Protein AF-A0AB32WGS3-F1 (afdb_monomer)

Organism: Theobroma cacao (NCBI:txid3641)

Structure (mmCIF, N/CA/C/O backbone):
data_AF-A0AB32WGS3-F1
#
_entry.id   AF-A0AB32WGS3-F1
#
loop_
_atom_site.group_PDB
_atom_site.id
_atom_site.type_symbol
_atom_site.label_atom_id
_atom_site.label_alt_id
_atom_site.label_comp_id
_atom_site.label_asym_id
_atom_site.label_entity_id
_atom_site.label_seq_id
_atom_site.pdbx_PDB_ins_code
_atom_site.Cartn_x
_atom_site.Cartn_y
_atom_site.Cartn_z
_atom_site.occupancy
_atom_site.B_iso_or_equiv
_atom_site.auth_seq_id
_atom_site.auth_comp_id
_atom_site.auth_asym_id
_atom_site.auth_atom_id
_atom_site.pdbx_PDB_model_num
ATOM 1 N N . MET A 1 1 ? 0.438 -16.729 0.295 1.00 39.81 1 MET A N 1
ATOM 2 C CA . MET A 1 1 ? -0.434 -16.081 1.295 1.00 39.81 1 MET A CA 1
ATOM 3 C C . MET A 1 1 ? 0.101 -16.472 2.655 1.00 39.81 1 MET A C 1
ATOM 5 O O . MET A 1 1 ? -0.092 -17.610 3.052 1.00 39.81 1 MET A O 1
ATOM 9 N N . VAL A 1 2 ? 0.874 -15.599 3.298 1.00 40.62 2 VAL A N 1
ATOM 10 C CA . VAL A 1 2 ? 1.340 -15.836 4.670 1.00 40.62 2 VAL A CA 1
ATOM 11 C C . VAL A 1 2 ? 0.487 -14.933 5.545 1.00 40.62 2 VAL A C 1
ATOM 13 O O . VAL A 1 2 ? 0.618 -13.715 5.488 1.00 40.62 2 VAL A O 1
ATOM 16 N N . GLN A 1 3 ? -0.479 -15.538 6.231 1.00 46.34 3 GLN A N 1
ATOM 17 C CA . GLN A 1 3 ? -1.237 -14.889 7.291 1.00 46.34 3 GLN A CA 1
ATOM 18 C C . GLN A 1 3 ? -0.346 -14.923 8.530 1.00 46.34 3 GLN A C 1
ATOM 20 O O . GLN A 1 3 ? -0.168 -15.980 9.130 1.00 46.34 3 GLN A O 1
ATOM 25 N N . GLU A 1 4 ? 0.264 -13.792 8.877 1.00 44.75 4 GLU A N 1
ATOM 26 C CA . GLU A 1 4 ? 0.920 -13.641 10.172 1.00 44.75 4 GLU A CA 1
ATOM 27 C C . GLU A 1 4 ? -0.168 -13.581 11.247 1.00 44.75 4 GLU A C 1
ATOM 29 O O . GLU A 1 4 ? -0.885 -12.599 11.433 1.00 44.75 4 GLU A O 1
ATOM 34 N N . THR A 1 5 ? -0.351 -14.714 11.911 1.00 53.19 5 THR A N 1
ATOM 35 C CA . THR A 1 5 ? -1.161 -14.864 13.109 1.00 53.19 5 THR A CA 1
ATOM 36 C C . THR A 1 5 ? -0.501 -14.055 14.217 1.00 53.19 5 THR A C 1
ATOM 38 O O . THR A 1 5 ? 0.557 -14.470 14.657 1.00 53.19 5 THR A O 1
ATOM 41 N N . HIS A 1 6 ? -1.061 -12.902 14.607 1.00 44.22 6 HIS A N 1
ATOM 42 C CA . HIS A 1 6 ? -1.116 -12.380 15.995 1.00 44.22 6 HIS A CA 1
ATOM 43 C C . HIS A 1 6 ? -1.754 -10.969 16.115 1.00 44.22 6 HIS A C 1
ATOM 45 O O . HIS A 1 6 ? -1.509 -10.259 17.084 1.00 44.22 6 HIS A O 1
ATOM 51 N N . THR A 1 7 ? -2.666 -10.576 15.214 1.00 52.19 7 THR A N 1
ATOM 52 C CA . THR A 1 7 ? -3.604 -9.449 15.434 1.00 52.19 7 THR A CA 1
ATOM 53 C C . THR A 1 7 ? -5.024 -9.824 14.991 1.00 52.19 7 THR A C 1
ATOM 55 O O . THR A 1 7 ? -5.624 -9.225 14.102 1.00 52.19 7 THR A O 1
ATOM 58 N N . SER A 1 8 ? -5.573 -10.872 15.612 1.00 66.19 8 SER A N 1
ATOM 59 C CA . SER A 1 8 ? -6.974 -11.282 15.442 1.00 66.19 8 SER A CA 1
ATOM 60 C C . SER A 1 8 ? -7.910 -10.151 15.890 1.00 66.19 8 SER A C 1
ATOM 62 O O . SER A 1 8 ? -8.220 -10.048 17.074 1.00 66.19 8 SER A O 1
ATOM 64 N N . GLY A 1 9 ? -8.340 -9.288 14.968 1.00 85.69 9 GLY A N 1
ATOM 65 C CA . GLY A 1 9 ? -9.300 -8.220 15.265 1.00 85.69 9 GLY A CA 1
ATOM 66 C C . GLY A 1 9 ? -9.358 -7.083 14.247 1.00 85.69 9 GLY A C 1
ATOM 67 O O . GLY A 1 9 ? -10.359 -6.373 14.207 1.00 85.69 9 GLY A O 1
ATOM 68 N N . PHE A 1 10 ? -8.332 -6.919 13.407 1.00 91.69 10 PHE A N 1
ATOM 69 C CA . PHE A 1 10 ? -8.350 -5.934 12.325 1.00 91.69 10 PHE A CA 1
ATOM 70 C C . PHE A 1 10 ? -8.819 -6.550 11.006 1.00 91.69 10 PHE A C 1
ATOM 72 O O . PHE A 1 10 ? -8.426 -7.654 10.633 1.00 91.69 10 PHE A O 1
ATOM 79 N N . GLY A 1 11 ? -9.644 -5.797 10.290 1.00 93.12 11 GLY A N 1
ATOM 80 C CA . GLY A 1 11 ? -10.136 -6.092 8.955 1.00 93.12 11 GLY A CA 1
ATOM 81 C C . GLY A 1 11 ? -10.067 -4.867 8.047 1.00 93.12 11 GLY A C 1
ATOM 82 O O . GLY A 1 11 ? -9.547 -3.808 8.410 1.00 93.12 11 GLY A O 1
ATOM 83 N N . TRP A 1 12 ? -10.610 -5.024 6.846 1.00 94.44 12 TRP A N 1
ATOM 84 C CA . TRP A 1 12 ? -10.627 -4.002 5.808 1.00 94.44 12 TRP A CA 1
ATOM 85 C C . TRP A 1 12 ? -12.059 -3.789 5.302 1.00 94.44 12 TRP A C 1
ATOM 87 O O . TRP A 1 12 ? -12.750 -4.755 4.987 1.00 94.44 12 TRP A O 1
ATOM 97 N N . ASP A 1 13 ? -12.514 -2.535 5.257 1.00 94.06 13 ASP A N 1
ATOM 98 C CA . ASP A 1 13 ? -13.787 -2.132 4.649 1.00 94.06 13 ASP A CA 1
ATOM 99 C C . ASP A 1 13 ? -13.516 -1.680 3.210 1.00 94.06 13 ASP A C 1
ATOM 101 O O . ASP A 1 13 ? -13.040 -0.564 2.982 1.00 94.06 13 ASP A O 1
ATOM 105 N N . ASP A 1 14 ? -13.825 -2.548 2.243 1.00 92.94 14 ASP A N 1
ATOM 106 C CA . ASP A 1 14 ? -13.637 -2.284 0.811 1.00 92.94 14 ASP A CA 1
ATOM 107 C C . ASP A 1 14 ? -14.485 -1.112 0.293 1.00 92.94 14 ASP A C 1
ATOM 109 O O . ASP A 1 14 ? -14.093 -0.439 -0.658 1.00 92.94 14 ASP A O 1
ATOM 113 N N . GLN A 1 15 ? -15.640 -0.821 0.906 1.00 93.31 15 GLN A N 1
ATOM 114 C CA . GLN A 1 15 ? -16.506 0.274 0.453 1.00 93.31 15 GLN A CA 1
ATOM 115 C C . GLN A 1 15 ? -15.933 1.634 0.845 1.00 93.31 15 GLN A C 1
ATOM 117 O O . GLN A 1 15 ? -16.017 2.602 0.088 1.00 93.31 15 GLN A O 1
ATOM 122 N N . LYS A 1 16 ? -15.349 1.717 2.042 1.00 93.00 16 LYS A N 1
ATOM 123 C CA . LYS A 1 16 ? -14.749 2.950 2.568 1.00 93.00 16 LYS A CA 1
ATOM 124 C C . LYS A 1 16 ? -13.240 3.035 2.333 1.00 93.00 16 LYS A C 1
ATOM 126 O O . LYS A 1 16 ? -12.643 4.086 2.593 1.00 93.00 16 LYS A O 1
ATOM 131 N N . ASN A 1 17 ? -12.638 1.956 1.834 1.00 95.56 17 ASN A N 1
ATOM 132 C CA . ASN A 1 17 ? -11.201 1.762 1.683 1.00 95.56 17 ASN A CA 1
ATOM 133 C C . ASN A 1 17 ? -10.443 2.101 2.975 1.00 95.56 17 ASN A C 1
ATOM 135 O O . ASN A 1 17 ? -9.604 3.001 2.986 1.00 95.56 17 ASN A O 1
ATOM 139 N N . MET A 1 18 ? -10.787 1.464 4.095 1.00 95.81 18 MET A N 1
ATOM 140 C CA . MET A 1 18 ? -10.161 1.760 5.390 1.00 95.81 18 MET A CA 1
ATOM 141 C C . MET A 1 18 ? -10.051 0.543 6.300 1.00 95.81 18 MET A C 1
ATOM 143 O O . MET A 1 18 ? -10.783 -0.434 6.160 1.00 95.81 18 MET A O 1
ATOM 147 N N . VAL A 1 19 ? -9.149 0.646 7.275 1.00 95.00 19 VAL A N 1
ATOM 148 C CA . VAL A 1 19 ? -8.977 -0.362 8.322 1.00 95.00 19 VAL A CA 1
ATOM 149 C C . VAL A 1 19 ? -10.147 -0.280 9.301 1.00 95.00 19 VAL A C 1
ATOM 151 O O . VAL A 1 19 ? -10.463 0.796 9.812 1.00 95.00 19 VAL A O 1
ATOM 154 N N . VAL A 1 20 ? -10.766 -1.422 9.586 1.00 94.38 20 VAL A N 1
ATOM 155 C CA . VAL A 1 20 ? -11.880 -1.551 10.532 1.00 94.38 20 VAL A CA 1
ATOM 156 C C . VAL A 1 20 ? -11.542 -2.564 11.613 1.00 94.38 20 VAL A C 1
ATOM 158 O O . VAL A 1 20 ? -10.886 -3.565 11.355 1.00 94.38 20 VAL A O 1
ATOM 161 N N . ALA A 1 21 ? -11.971 -2.284 12.836 1.00 94.38 21 ALA A N 1
ATOM 162 C CA . ALA A 1 21 ? -11.841 -3.170 13.984 1.00 94.38 21 ALA A CA 1
ATOM 163 C C . ALA A 1 21 ? -12.799 -2.695 15.075 1.00 94.38 21 ALA A C 1
ATOM 165 O O . ALA A 1 21 ?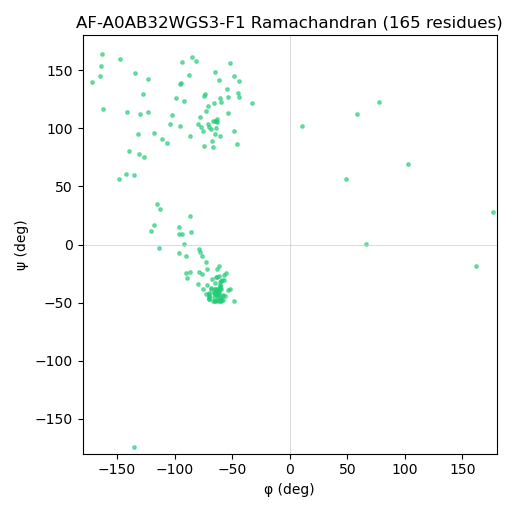 -13.247 -1.542 15.042 1.00 94.38 21 ALA A O 1
ATOM 166 N N . ASP A 1 22 ? -13.061 -3.555 16.052 1.00 93.94 22 ASP A N 1
ATOM 167 C CA . ASP A 1 22 ? -13.821 -3.179 17.238 1.00 93.94 22 ASP A CA 1
ATOM 168 C C . ASP A 1 22 ? -13.056 -2.138 18.067 1.00 93.94 22 ASP A C 1
ATOM 170 O O . ASP A 1 22 ? -11.824 -2.145 18.145 1.00 93.94 22 ASP A O 1
ATOM 174 N N . ASP A 1 23 ? -13.793 -1.256 18.738 1.00 93.19 23 ASP A N 1
ATOM 175 C CA . ASP A 1 23 ? -13.231 -0.233 19.623 1.00 93.19 23 ASP A CA 1
ATOM 176 C C . ASP A 1 23 ? -12.193 -0.775 20.627 1.00 93.19 23 ASP A C 1
ATOM 178 O O . ASP A 1 23 ? -11.096 -0.219 20.666 1.00 93.19 23 ASP A O 1
ATOM 182 N N . PRO A 1 24 ? -12.431 -1.870 21.384 1.00 93.19 24 PRO A N 1
ATOM 183 C CA . PRO A 1 24 ? -11.416 -2.423 22.287 1.00 93.19 24 PRO A CA 1
ATOM 184 C C . PRO A 1 24 ? -10.123 -2.859 21.580 1.00 93.19 24 PRO A C 1
ATOM 186 O O . PRO A 1 24 ? -9.045 -2.755 22.168 1.00 93.19 24 PRO A O 1
ATOM 189 N N . VAL A 1 25 ? -10.207 -3.313 20.324 1.00 92.81 25 VAL A N 1
ATOM 190 C CA . VAL A 1 25 ? -9.038 -3.696 19.518 1.00 92.81 25 VAL A CA 1
ATOM 191 C C . VAL A 1 25 ? -8.240 -2.448 19.135 1.00 92.81 25 VAL A C 1
ATOM 193 O O . VAL A 1 25 ? -7.021 -2.422 19.308 1.00 9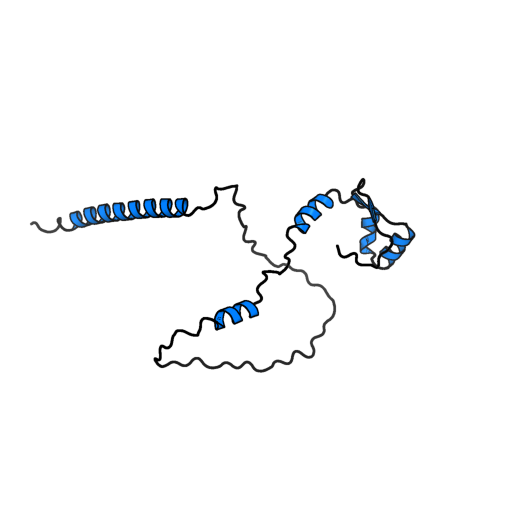2.81 25 VAL A O 1
ATOM 196 N N . TRP A 1 26 ? -8.922 -1.384 18.696 1.00 94.06 26 TRP A N 1
ATOM 197 C CA . TRP A 1 26 ? -8.288 -0.091 18.426 1.00 94.06 26 TRP A CA 1
ATOM 198 C C . TRP A 1 26 ? -7.624 0.502 19.668 1.00 94.06 26 TRP A C 1
ATOM 200 O O . TRP A 1 26 ? -6.467 0.903 19.584 1.00 94.06 26 TRP A O 1
ATOM 210 N N . GLU A 1 27 ? -8.311 0.547 20.811 1.00 93.56 27 GLU A N 1
ATOM 211 C CA . GLU A 1 27 ? -7.762 1.150 22.033 1.00 93.56 27 GLU A CA 1
ATOM 212 C C . GLU A 1 27 ? -6.535 0.382 22.548 1.00 93.56 27 GLU A C 1
ATOM 214 O O . GLU A 1 27 ? -5.518 0.991 22.883 1.00 93.56 27 GLU A O 1
ATOM 219 N N . SER A 1 28 ? -6.575 -0.957 22.547 1.00 92.88 28 SER A N 1
ATOM 220 C CA . SER A 1 28 ? -5.420 -1.778 22.938 1.00 92.88 28 SER A CA 1
ATOM 221 C C . SER A 1 28 ? -4.221 -1.570 22.006 1.00 92.88 28 SER A C 1
ATOM 223 O O . SER A 1 28 ? -3.078 -1.486 22.470 1.00 92.88 28 SER A O 1
ATOM 225 N N . TYR A 1 29 ? -4.469 -1.442 20.701 1.00 91.88 29 TYR A N 1
ATOM 226 C CA . TYR A 1 29 ? -3.416 -1.234 19.714 1.00 91.88 29 TYR A CA 1
ATOM 227 C C . TYR A 1 29 ? -2.826 0.183 19.786 1.00 91.88 29 TYR A C 1
ATOM 229 O O . TYR A 1 29 ? -1.608 0.338 19.811 1.00 91.88 29 TYR A O 1
ATOM 237 N N . ILE A 1 30 ? -3.661 1.215 19.936 1.00 94.31 30 ILE A N 1
ATOM 238 C CA . ILE A 1 30 ? -3.225 2.615 20.085 1.00 94.31 30 ILE A CA 1
ATOM 239 C C . ILE A 1 30 ? -2.438 2.824 21.387 1.00 94.31 30 ILE A C 1
ATOM 241 O O . ILE A 1 30 ? -1.502 3.624 21.416 1.00 94.31 30 ILE A O 1
ATOM 245 N N . GLN A 1 31 ? -2.768 2.095 22.458 1.00 93.94 31 GLN A N 1
ATOM 246 C CA . GLN A 1 31 ? -2.039 2.184 23.726 1.00 93.94 31 GLN A CA 1
ATOM 247 C C . GLN A 1 31 ? -0.557 1.805 23.577 1.00 93.94 31 GLN A C 1
ATOM 249 O O . GLN A 1 31 ? 0.295 2.400 24.240 1.00 93.94 31 GLN A O 1
ATOM 254 N N . SER A 1 32 ? -0.254 0.832 22.711 1.00 92.06 32 SER A N 1
ATOM 255 C CA . SER A 1 32 ? 1.119 0.414 22.392 1.00 92.06 32 SER A CA 1
ATOM 256 C C . SER A 1 32 ? 1.729 1.199 21.223 1.00 92.06 32 SER A C 1
ATOM 258 O O . SER A 1 32 ? 2.936 1.419 21.226 1.00 92.06 32 SER A O 1
ATOM 260 N N . HIS A 1 33 ? 0.905 1.674 20.284 1.00 91.31 33 HIS A N 1
ATOM 261 C CA . HIS A 1 33 ? 1.313 2.351 19.048 1.00 91.31 33 HIS A CA 1
ATOM 262 C C . HIS A 1 33 ? 0.518 3.652 18.861 1.00 91.31 33 HIS A C 1
ATOM 264 O O . HIS A 1 33 ? -0.451 3.722 18.103 1.00 91.31 33 HIS A O 1
ATOM 270 N N . LYS A 1 34 ? 0.888 4.717 19.578 1.00 93.56 34 LYS A N 1
ATOM 271 C CA . LYS A 1 34 ? 0.119 5.980 19.589 1.00 93.56 34 LYS A CA 1
ATOM 272 C C . LYS A 1 34 ? 0.024 6.642 18.212 1.00 93.56 34 LYS A C 1
ATOM 274 O O . LYS A 1 34 ? -0.943 7.347 17.924 1.00 93.56 34 LYS A O 1
ATOM 279 N N . GLU A 1 35 ? 1.008 6.401 17.358 1.00 94.44 35 GLU A N 1
ATOM 280 C CA . GLU A 1 35 ? 1.100 6.884 15.985 1.00 94.44 35 GLU A CA 1
ATOM 281 C C . GLU A 1 35 ? -0.034 6.385 15.084 1.00 94.44 35 GLU A C 1
ATOM 283 O O . GLU A 1 35 ? -0.300 7.004 14.054 1.00 94.44 35 GLU A O 1
ATOM 288 N N . VAL A 1 36 ? -0.739 5.313 15.468 1.00 92.12 36 VAL A N 1
ATOM 289 C CA . VAL A 1 36 ? -1.776 4.706 14.624 1.00 92.12 36 VAL A CA 1
ATOM 290 C C . VAL A 1 36 ? -3.174 5.282 14.841 1.00 92.12 36 VAL A C 1
ATOM 292 O O . VAL A 1 36 ? -4.076 5.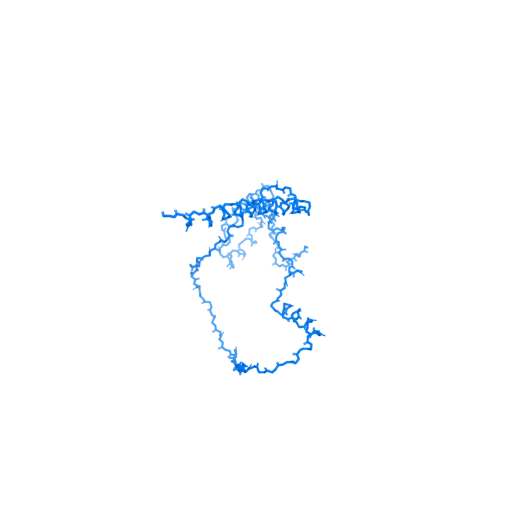029 14.042 1.00 92.12 36 VAL A O 1
ATOM 295 N N . ALA A 1 37 ? -3.362 6.104 15.878 1.00 92.88 37 ALA A N 1
ATOM 296 C CA . ALA A 1 37 ? -4.646 6.731 16.197 1.00 92.88 37 ALA A CA 1
ATOM 297 C C . ALA A 1 37 ? -5.304 7.480 15.012 1.00 92.88 37 ALA A C 1
ATOM 299 O O . ALA A 1 37 ? -6.524 7.366 14.848 1.00 92.88 37 ALA A O 1
ATOM 300 N N . PRO A 1 38 ? -4.561 8.194 14.136 1.00 94.31 38 PRO A N 1
ATOM 301 C CA . PRO A 1 38 ? -5.146 8.841 12.962 1.00 94.31 38 PRO A CA 1
ATOM 302 C C . PRO A 1 38 ? -5.742 7.855 11.949 1.00 94.31 38 PRO A C 1
ATOM 304 O O . PRO A 1 38 ? -6.678 8.210 11.230 1.00 94.31 38 PRO A O 1
ATOM 307 N N . PHE A 1 39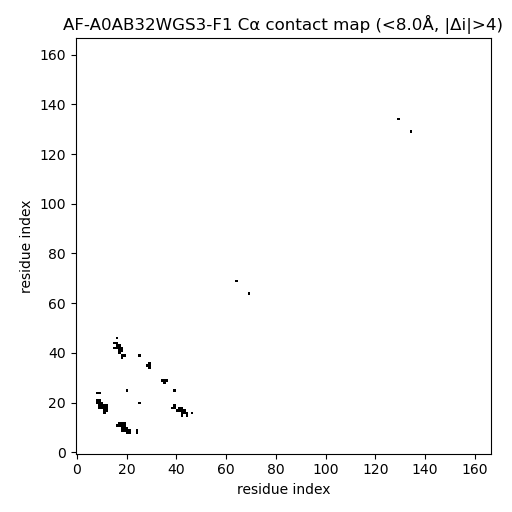 ? -5.235 6.619 11.883 1.00 93.06 39 PHE A N 1
ATOM 308 C CA . PHE A 1 39 ? -5.662 5.637 10.886 1.00 93.06 39 PHE A CA 1
ATOM 309 C C . PHE A 1 39 ? -7.063 5.082 11.143 1.00 93.06 39 PHE A C 1
ATOM 311 O O . PHE A 1 39 ? -7.728 4.692 10.187 1.00 93.06 39 PHE A O 1
ATOM 318 N N . ARG A 1 40 ? -7.577 5.164 12.380 1.00 92.38 40 ARG A N 1
ATOM 319 C CA . ARG A 1 40 ? -8.942 4.728 12.735 1.00 92.38 40 ARG A CA 1
ATOM 320 C C . ARG A 1 40 ? -10.042 5.423 11.929 1.00 92.38 40 ARG A C 1
ATOM 322 O O . ARG A 1 40 ? -11.133 4.887 11.776 1.00 92.38 40 ARG A O 1
ATOM 329 N N . ARG A 1 41 ? -9.783 6.638 11.436 1.00 92.88 41 ARG A N 1
ATOM 330 C CA . ARG A 1 41 ? -10.737 7.429 10.636 1.00 92.88 41 ARG A CA 1
ATOM 331 C C . ARG A 1 41 ? -10.211 7.765 9.241 1.00 92.88 41 ARG A C 1
ATOM 333 O O . ARG A 1 41 ? -10.777 8.622 8.562 1.00 92.88 41 ARG A O 1
ATOM 340 N N . LYS A 1 42 ? -9.115 7.135 8.810 1.00 95.12 42 LYS A N 1
ATOM 341 C CA . LYS A 1 42 ? -8.447 7.462 7.549 1.00 95.12 42 LYS A CA 1
ATOM 342 C C . LYS A 1 42 ? -8.857 6.486 6.450 1.00 95.12 42 LYS A C 1
ATOM 344 O O . LYS A 1 42 ? -8.700 5.281 6.594 1.00 95.12 42 LYS A O 1
ATOM 349 N N . SER A 1 43 ? -9.337 7.035 5.336 1.00 95.88 43 SER A N 1
ATOM 350 C CA . SER A 1 43 ? -9.535 6.294 4.087 1.00 95.88 43 SER A CA 1
ATOM 351 C C . SER A 1 43 ? -8.260 6.301 3.239 1.00 95.88 43 SER A C 1
ATOM 353 O O . SER A 1 43 ? -7.529 7.299 3.210 1.00 95.88 43 SER A O 1
ATOM 355 N N . PHE A 1 44 ? -8.033 5.205 2.518 1.00 95.50 44 PHE A N 1
ATOM 356 C CA . PHE A 1 44 ? -6.957 4.987 1.556 1.00 95.50 44 PHE A CA 1
ATOM 357 C C . PHE A 1 44 ? -7.533 4.531 0.201 1.00 95.50 44 PHE A C 1
ATOM 359 O O . PHE A 1 44 ? -7.417 3.360 -0.162 1.00 95.50 44 PHE A O 1
ATOM 366 N N . PRO A 1 45 ? -8.128 5.445 -0.586 1.00 95.19 45 PRO A N 1
ATOM 367 C CA . PRO A 1 45 ? -8.860 5.096 -1.809 1.00 95.19 45 PRO A CA 1
ATOM 368 C C . PRO A 1 45 ? -8.040 4.325 -2.850 1.00 95.19 45 PRO A C 1
ATOM 370 O O . PRO A 1 45 ? -8.581 3.506 -3.581 1.00 95.19 45 PRO A O 1
ATOM 373 N N . PHE A 1 46 ? -6.729 4.566 -2.898 1.00 94.56 46 PHE A N 1
ATOM 374 C CA . PHE A 1 46 ? -5.828 3.963 -3.883 1.00 94.56 46 PHE A CA 1
ATOM 375 C C . PHE A 1 46 ? -5.105 2.714 -3.369 1.00 94.56 46 PHE A C 1
ATOM 377 O O . PHE A 1 46 ? -4.191 2.232 -4.033 1.00 94.56 46 PHE A O 1
ATOM 384 N N . PHE A 1 47 ? -5.462 2.185 -2.193 1.00 93.12 47 PHE A N 1
ATOM 385 C CA . PHE A 1 47 ? -4.756 1.044 -1.603 1.00 93.12 47 PHE A CA 1
ATOM 386 C C . PHE A 1 47 ? -4.714 -0.166 -2.549 1.00 93.12 47 PHE A C 1
ATOM 388 O O . PHE A 1 47 ? -3.650 -0.746 -2.748 1.00 93.12 47 PHE A O 1
ATOM 395 N N . ASN A 1 48 ? -5.837 -0.489 -3.194 1.00 89.31 48 ASN A N 1
ATOM 396 C CA . ASN A 1 48 ? -5.938 -1.621 -4.120 1.00 89.31 48 ASN A CA 1
ATOM 397 C C . ASN A 1 48 ? -5.131 -1.416 -5.414 1.00 89.31 48 ASN A C 1
ATOM 399 O O . ASN A 1 48 ? -4.512 -2.347 -5.924 1.00 89.31 48 ASN A O 1
ATOM 403 N N . GLU A 1 49 ? -5.101 -0.195 -5.946 1.00 91.31 49 GLU A N 1
ATOM 404 C CA . GLU A 1 49 ? -4.312 0.121 -7.142 1.00 91.31 49 GLU A CA 1
ATOM 405 C C . GLU A 1 49 ? -2.812 0.085 -6.841 1.00 91.31 49 GLU A C 1
ATOM 407 O O . GLU A 1 49 ? -2.028 -0.505 -7.587 1.00 91.31 49 GLU A O 1
ATOM 412 N N . LEU A 1 50 ? -2.410 0.673 -5.713 1.00 90.75 50 LEU A N 1
ATOM 413 C CA . LEU A 1 50 ? -1.024 0.663 -5.265 1.00 90.75 50 LEU A CA 1
ATOM 414 C C . LEU A 1 50 ? -0.568 -0.760 -4.940 1.00 90.75 50 LEU A C 1
ATOM 416 O O . LEU A 1 50 ? 0.525 -1.147 -5.349 1.00 90.75 50 LEU A O 1
ATOM 420 N N . SER A 1 51 ? -1.398 -1.569 -4.274 1.00 87.56 51 SER A N 1
ATOM 421 C CA . SER A 1 51 ? -1.052 -2.958 -3.962 1.00 87.56 51 SER A CA 1
ATOM 422 C C . SER A 1 51 ? -0.809 -3.781 -5.228 1.00 87.56 51 SER A C 1
ATOM 424 O O . SER A 1 51 ? 0.121 -4.582 -5.244 1.00 87.56 51 SER A O 1
ATOM 426 N N . LEU A 1 52 ? -1.537 -3.527 -6.322 1.00 88.12 52 LEU A N 1
ATOM 427 C CA . LEU A 1 52 ? -1.294 -4.172 -7.615 1.00 88.12 52 LEU A CA 1
ATOM 428 C C . LEU A 1 52 ? 0.060 -3.783 -8.228 1.00 88.12 52 LEU A C 1
ATOM 430 O O . LEU A 1 52 ? 0.750 -4.643 -8.782 1.00 88.12 52 LEU A O 1
ATOM 434 N N . ILE A 1 53 ? 0.444 -2.507 -8.136 1.00 89.56 53 ILE A N 1
ATOM 435 C CA . ILE A 1 53 ? 1.739 -2.019 -8.634 1.00 89.56 53 ILE A CA 1
ATOM 436 C C . ILE A 1 53 ? 2.877 -2.651 -7.823 1.00 89.56 53 ILE A C 1
ATOM 438 O O . ILE A 1 53 ? 3.808 -3.214 -8.398 1.00 89.56 53 ILE A O 1
ATOM 442 N N . TYR A 1 54 ? 2.780 -2.623 -6.493 1.00 83.50 54 TYR A N 1
ATOM 443 C CA . TYR A 1 54 ? 3.828 -3.131 -5.60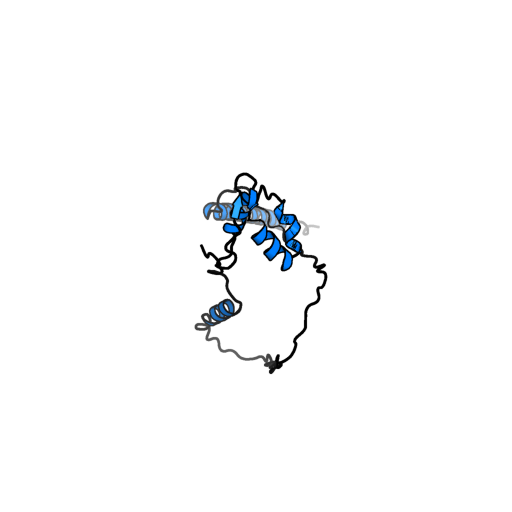5 1.00 83.50 54 TYR A CA 1
ATOM 444 C C . TYR A 1 54 ? 3.883 -4.663 -5.516 1.00 83.50 54 TYR A C 1
ATOM 446 O O . TYR A 1 54 ? 4.949 -5.215 -5.255 1.00 83.50 54 TYR A O 1
ATOM 454 N N . ALA A 1 55 ? 2.780 -5.375 -5.762 1.00 76.88 55 ALA A N 1
ATOM 455 C CA . ALA A 1 55 ? 2.775 -6.838 -5.772 1.00 76.88 55 ALA A CA 1
ATOM 456 C C . ALA A 1 55 ? 3.590 -7.425 -6.935 1.00 76.88 55 ALA A C 1
ATOM 458 O O . ALA A 1 55 ? 4.129 -8.523 -6.803 1.00 76.88 55 ALA A O 1
ATOM 459 N N . ARG A 1 56 ? 3.679 -6.712 -8.066 1.00 68.62 56 ARG A N 1
ATOM 460 C CA . ARG A 1 56 ? 4.372 -7.189 -9.274 1.00 68.62 56 ARG A CA 1
ATOM 461 C C . ARG A 1 56 ? 5.890 -7.037 -9.206 1.00 68.62 56 ARG A C 1
ATOM 463 O O . ARG A 1 56 ? 6.590 -7.911 -9.699 1.00 68.62 56 ARG A O 1
ATOM 470 N N . ASP A 1 57 ? 6.381 -5.986 -8.556 1.00 69.56 57 ASP A N 1
ATOM 471 C CA . ASP A 1 57 ? 7.815 -5.656 -8.485 1.00 69.56 57 ASP A CA 1
ATOM 472 C C . ASP A 1 57 ? 8.502 -6.177 -7.211 1.00 69.56 57 ASP A C 1
ATOM 474 O O . ASP A 1 57 ? 9.620 -5.775 -6.879 1.00 69.56 57 ASP A O 1
ATOM 478 N N . ARG A 1 58 ? 7.871 -7.103 -6.478 1.00 71.56 58 ARG A N 1
ATOM 479 C CA . ARG A 1 58 ? 8.538 -7.769 -5.358 1.00 71.56 58 ARG A CA 1
ATOM 480 C C . ARG A 1 58 ? 9.648 -8.662 -5.913 1.00 71.56 58 ARG A C 1
ATOM 482 O O . ARG A 1 58 ? 9.382 -9.776 -6.357 1.00 71.56 58 ARG A O 1
ATOM 489 N N . ALA A 1 59 ? 10.886 -8.171 -5.876 1.00 68.75 59 ALA A N 1
ATOM 490 C CA . ALA A 1 59 ? 12.066 -8.941 -6.245 1.00 68.75 59 ALA A CA 1
ATOM 491 C C . ALA A 1 59 ? 12.080 -10.253 -5.445 1.00 68.75 59 ALA A C 1
ATOM 493 O O . ALA A 1 59 ? 12.184 -10.251 -4.220 1.00 68.75 59 ALA A O 1
ATOM 494 N N . ILE A 1 60 ? 11.924 -11.381 -6.140 1.00 70.00 60 ILE A N 1
ATOM 495 C CA . ILE A 1 60 ? 11.872 -12.716 -5.520 1.00 70.00 60 ILE A CA 1
ATOM 496 C C . ILE A 1 60 ? 13.294 -13.201 -5.179 1.00 70.00 60 ILE A C 1
ATOM 498 O O . ILE A 1 60 ? 13.464 -14.263 -4.595 1.00 70.00 60 ILE A O 1
ATOM 502 N N . GLY A 1 61 ? 14.331 -12.438 -5.543 1.00 74.44 61 GLY A N 1
ATOM 503 C CA . GLY A 1 61 ? 15.731 -12.783 -5.291 1.00 74.44 61 GLY A CA 1
ATOM 504 C C . GLY A 1 61 ? 16.222 -14.017 -6.054 1.00 74.44 61 GLY A C 1
ATOM 505 O O . GLY A 1 61 ? 17.377 -14.379 -5.915 1.00 74.44 61 GLY A O 1
ATOM 506 N N . LYS A 1 62 ? 15.368 -14.647 -6.872 1.00 72.06 62 LYS A N 1
ATOM 507 C CA . LYS A 1 62 ? 15.690 -15.869 -7.626 1.00 72.06 62 LYS A CA 1
ATOM 508 C C . LYS A 1 62 ? 16.880 -15.698 -8.569 1.00 72.06 62 LYS A C 1
ATOM 510 O O . LYS A 1 62 ? 17.614 -16.652 -8.759 1.00 72.06 62 LYS A O 1
ATOM 515 N N . ASP A 1 63 ? 17.070 -14.481 -9.071 1.00 69.94 63 ASP A N 1
ATOM 516 C CA . ASP A 1 63 ? 18.189 -14.097 -9.937 1.00 69.94 63 ASP A CA 1
ATOM 517 C C . ASP A 1 63 ? 19.062 -13.012 -9.280 1.00 69.94 63 ASP A C 1
ATOM 519 O O . ASP A 1 63 ? 19.792 -12.286 -9.954 1.00 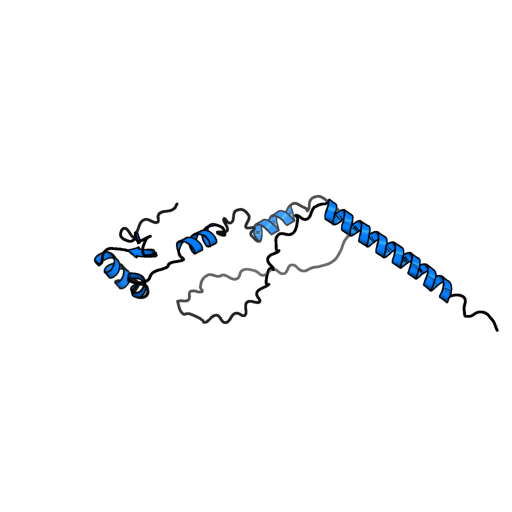69.94 63 ASP A O 1
ATOM 523 N N . ALA A 1 64 ? 18.938 -12.820 -7.961 1.00 77.44 64 ALA A N 1
ATOM 524 C CA . ALA A 1 64 ? 19.796 -11.888 -7.247 1.00 77.44 64 ALA A CA 1
ATOM 525 C C . ALA A 1 64 ? 21.164 -12.544 -7.056 1.00 77.44 64 ALA A C 1
ATOM 527 O O . ALA A 1 64 ? 21.331 -13.375 -6.171 1.00 77.44 64 ALA A O 1
ATOM 528 N N . GLN A 1 65 ? 22.127 -12.161 -7.891 1.00 79.19 65 GLN A N 1
ATOM 529 C CA . GLN A 1 65 ? 23.517 -12.558 -7.714 1.00 79.19 65 GLN A CA 1
ATOM 530 C C . GLN A 1 65 ? 24.143 -11.766 -6.568 1.00 79.19 65 GLN A C 1
ATOM 532 O O . GLN A 1 65 ? 24.104 -10.531 -6.524 1.00 79.19 65 GLN A O 1
ATOM 537 N N . THR A 1 66 ? 24.737 -12.494 -5.639 1.00 78.31 66 THR A N 1
ATOM 538 C CA . THR A 1 66 ? 25.609 -11.953 -4.605 1.00 78.31 66 THR A CA 1
ATOM 539 C C . THR A 1 66 ? 27.006 -11.756 -5.193 1.00 78.31 66 THR A C 1
ATOM 541 O O . THR A 1 66 ? 27.389 -12.407 -6.161 1.00 78.31 66 THR A O 1
ATOM 544 N N . ALA A 1 67 ? 27.817 -10.884 -4.589 1.00 77.12 67 ALA A N 1
ATOM 545 C CA . ALA A 1 67 ? 29.222 -10.727 -4.976 1.00 77.12 67 ALA A CA 1
ATOM 546 C C . ALA A 1 67 ? 30.016 -12.054 -4.934 1.00 77.12 67 ALA A C 1
ATOM 548 O O . ALA A 1 67 ? 31.002 -12.192 -5.649 1.00 77.12 67 ALA A O 1
ATOM 549 N N . ILE A 1 68 ? 29.568 -13.020 -4.122 1.00 78.00 68 ILE A N 1
ATOM 550 C CA . ILE A 1 68 ? 30.125 -14.377 -4.036 1.00 78.00 68 ILE A CA 1
ATOM 5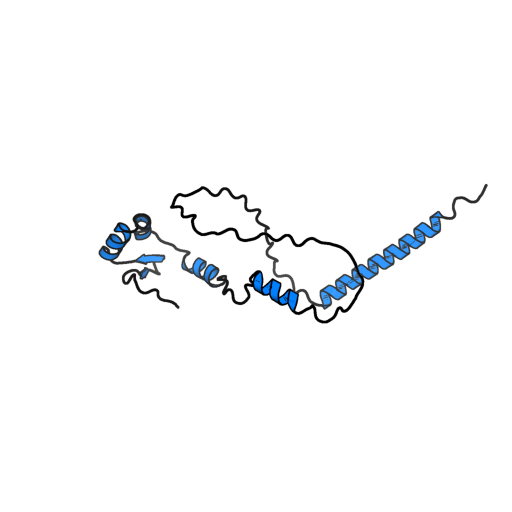51 C C . ILE A 1 68 ? 29.810 -15.179 -5.306 1.00 78.00 68 ILE A C 1
ATOM 553 O O . ILE A 1 68 ? 30.729 -15.739 -5.891 1.00 78.00 68 ILE A O 1
ATOM 557 N N . ASP A 1 69 ? 28.558 -15.155 -5.775 1.00 80.75 69 ASP A N 1
ATOM 558 C CA . ASP A 1 69 ? 28.128 -15.877 -6.984 1.00 80.75 69 ASP A CA 1
ATOM 559 C C . ASP A 1 69 ? 28.897 -15.390 -8.227 1.00 80.75 69 ASP A C 1
ATOM 561 O O . ASP A 1 69 ? 29.294 -16.177 -9.081 1.00 80.75 69 ASP A O 1
ATOM 565 N N . ILE A 1 70 ? 29.175 -14.081 -8.291 1.00 79.62 70 ILE A N 1
ATOM 566 C CA . ILE A 1 70 ? 29.987 -13.468 -9.355 1.00 79.62 70 ILE A CA 1
ATOM 567 C C . ILE A 1 70 ? 31.457 -13.911 -9.258 1.00 79.62 70 ILE A C 1
ATOM 569 O O . ILE A 1 70 ? 32.114 -14.108 -10.278 1.00 79.62 70 ILE A O 1
ATOM 573 N N . LEU A 1 71 ? 31.993 -14.056 -8.042 1.00 78.19 71 LEU A N 1
ATOM 574 C CA . LEU A 1 71 ? 33.384 -14.461 -7.829 1.00 78.19 71 LEU A CA 1
ATOM 575 C C . LEU A 1 71 ? 33.618 -15.941 -8.178 1.00 78.19 71 LEU A C 1
ATOM 577 O O . LEU A 1 71 ? 34.686 -16.272 -8.691 1.00 78.19 71 LEU A O 1
ATOM 581 N N . GLU A 1 72 ? 32.633 -16.806 -7.927 1.00 75.88 7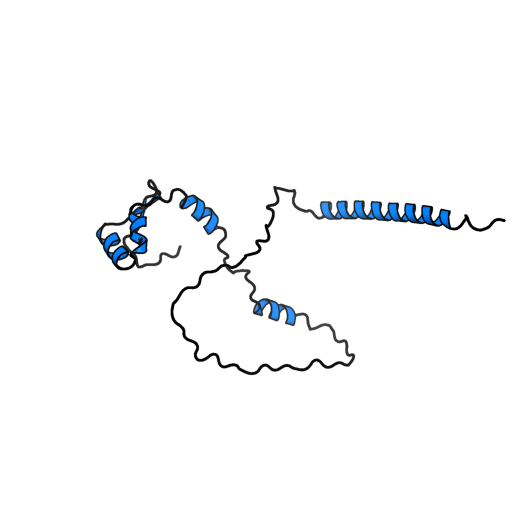2 GLU A N 1
ATOM 582 C CA . GLU A 1 72 ? 32.673 -18.236 -8.266 1.00 75.88 72 GLU A CA 1
ATOM 583 C C . GLU A 1 72 ? 32.598 -18.453 -9.790 1.00 75.88 72 GLU A C 1
ATOM 585 O O . GLU A 1 72 ? 33.411 -19.190 -10.345 1.00 75.88 72 GLU A O 1
ATOM 590 N N . GLU A 1 73 ? 31.743 -17.707 -10.503 1.00 74.56 73 GLU A N 1
ATOM 591 C CA . GLU A 1 73 ? 31.668 -17.749 -11.977 1.00 74.56 73 GLU A CA 1
ATOM 592 C C . GLU A 1 73 ? 32.997 -17.333 -12.647 1.00 74.56 73 GLU A C 1
ATOM 594 O O . GLU A 1 73 ? 33.389 -17.871 -13.686 1.00 74.56 73 GLU A O 1
ATOM 599 N N . MET A 1 74 ? 33.751 -16.416 -12.029 1.00 73.25 74 MET A N 1
ATOM 600 C CA . MET A 1 74 ? 35.076 -16.005 -12.511 1.00 73.25 74 MET A CA 1
ATOM 601 C C . MET A 1 74 ? 36.177 -17.059 -12.295 1.00 73.25 74 MET A C 1
ATOM 603 O O . MET A 1 74 ? 37.249 -16.934 -12.889 1.00 73.25 74 MET A O 1
ATOM 607 N N . GLN A 1 75 ? 35.961 -18.082 -11.464 1.00 63.19 75 GLN A N 1
ATOM 608 C CA . GLN A 1 75 ? 36.955 -19.132 -11.203 1.00 63.19 75 GLN A CA 1
ATOM 609 C C . GLN A 1 75 ? 36.842 -20.319 -12.175 1.00 63.19 75 GLN A C 1
ATOM 611 O O . GLN A 1 75 ? 37.862 -20.938 -12.482 1.00 63.19 75 GLN A O 1
ATOM 616 N N . ASP A 1 76 ? 35.666 -20.556 -12.763 1.00 56.47 76 ASP A N 1
ATOM 617 C CA . ASP A 1 76 ? 35.411 -21.664 -13.701 1.00 56.47 76 ASP A CA 1
ATOM 618 C C . ASP A 1 76 ? 35.979 -21.456 -15.121 1.00 56.47 76 ASP A C 1
ATOM 620 O O . ASP A 1 76 ? 36.034 -22.389 -15.924 1.00 56.47 76 ASP A O 1
ATOM 624 N N . CYS A 1 77 ? 36.458 -20.256 -15.463 1.00 54.53 77 CYS A N 1
ATOM 625 C CA . CYS A 1 77 ? 37.046 -19.966 -16.778 1.00 54.53 77 CYS A CA 1
ATOM 626 C C . CYS A 1 77 ? 38.579 -20.121 -16.845 1.00 54.53 77 CYS A C 1
ATOM 628 O O . CYS A 1 77 ? 39.183 -19.782 -17.865 1.00 54.53 77 CYS A O 1
ATOM 630 N N . ASN A 1 78 ? 39.226 -20.664 -15.806 1.00 55.47 78 ASN A N 1
ATOM 631 C CA . ASN A 1 78 ? 40.692 -20.673 -15.724 1.00 55.47 78 ASN A CA 1
ATOM 632 C C . ASN A 1 78 ? 41.395 -21.927 -16.295 1.00 55.47 78 ASN A C 1
ATOM 634 O O . ASN A 1 78 ? 42.624 -21.978 -16.315 1.00 55.47 78 ASN A O 1
ATOM 638 N N . ASP A 1 79 ? 40.662 -22.913 -16.823 1.00 53.16 79 ASP A N 1
ATOM 639 C CA . ASP A 1 79 ? 41.247 -24.196 -17.260 1.00 53.16 79 ASP A CA 1
ATOM 640 C C . ASP A 1 79 ? 41.807 -24.223 -18.698 1.00 53.16 79 ASP A C 1
ATOM 642 O O . ASP A 1 79 ? 42.171 -25.280 -19.217 1.00 53.16 79 ASP A O 1
ATOM 646 N N . THR A 1 80 ? 41.941 -23.090 -19.399 1.00 51.88 80 THR A N 1
ATOM 647 C CA . THR A 1 80 ? 42.618 -23.091 -20.716 1.00 51.88 80 THR A CA 1
ATOM 648 C C . THR A 1 80 ? 43.371 -21.804 -21.042 1.00 51.88 80 THR A C 1
ATOM 650 O O . THR A 1 80 ? 43.166 -21.233 -22.103 1.00 51.88 80 THR A O 1
ATOM 653 N N . ILE A 1 81 ? 44.318 -21.372 -20.203 1.00 49.53 81 ILE A N 1
ATOM 654 C CA . ILE A 1 81 ? 45.477 -20.595 -20.691 1.00 49.53 81 ILE A CA 1
ATOM 655 C C . ILE A 1 81 ? 46.750 -21.050 -19.957 1.00 49.53 81 ILE A C 1
ATOM 657 O O . ILE A 1 81 ? 47.247 -20.401 -19.042 1.00 49.53 81 ILE A O 1
ATOM 661 N N . ASN A 1 82 ? 47.335 -22.170 -20.398 1.00 51.78 82 ASN A N 1
ATOM 662 C CA . ASN A 1 82 ? 48.762 -22.423 -20.178 1.00 51.78 82 ASN A CA 1
ATOM 663 C C . ASN A 1 82 ? 49.574 -21.529 -21.129 1.00 51.78 82 ASN A C 1
ATOM 665 O O . ASN A 1 82 ? 49.984 -21.963 -22.206 1.00 51.78 82 ASN A O 1
ATOM 669 N N . VAL A 1 83 ? 49.828 -20.288 -20.719 1.00 46.19 83 VAL A N 1
ATOM 670 C CA . VAL A 1 83 ? 50.937 -19.489 -21.246 1.00 46.19 83 VAL A CA 1
ATOM 671 C C . VAL A 1 83 ? 51.862 -19.183 -20.077 1.00 46.19 83 VAL A C 1
ATOM 673 O O . VAL A 1 83 ? 51.663 -18.239 -19.321 1.00 46.19 83 VAL A O 1
ATOM 676 N N . LYS A 1 84 ? 52.901 -20.009 -19.930 1.00 42.38 84 LYS A N 1
ATOM 677 C CA . LYS A 1 84 ? 54.129 -19.596 -19.250 1.00 42.38 84 LYS A CA 1
ATOM 678 C C . LYS A 1 84 ? 54.698 -18.400 -20.008 1.00 42.38 84 LYS A C 1
ATOM 680 O O . LYS A 1 84 ? 55.003 -18.567 -21.185 1.00 42.38 84 LYS A O 1
ATOM 685 N N . THR A 1 85 ? 54.892 -17.259 -19.354 1.00 32.88 85 THR A N 1
ATOM 686 C CA . THR A 1 85 ? 56.100 -16.410 -19.443 1.00 32.88 85 THR A CA 1
ATOM 687 C C . THR A 1 85 ? 56.077 -15.418 -18.269 1.00 32.88 85 THR A C 1
ATOM 689 O O . THR A 1 85 ? 55.019 -15.039 -17.782 1.00 32.88 85 THR A O 1
ATOM 692 N N . GLU A 1 86 ? 57.268 -15.132 -17.763 1.00 38.47 86 GLU A N 1
ATOM 693 C CA . GLU A 1 86 ? 57.646 -14.736 -16.407 1.00 38.47 86 GLU A CA 1
ATOM 694 C C . GLU A 1 86 ? 57.528 -13.232 -16.089 1.00 38.47 86 GLU A C 1
ATOM 696 O O . GLU A 1 86 ? 57.595 -12.408 -16.994 1.00 38.47 86 GLU A O 1
ATOM 701 N N . GLY A 1 87 ? 57.486 -12.914 -14.781 1.00 41.38 87 GLY A N 1
ATOM 702 C CA . GLY A 1 87 ? 57.686 -11.578 -14.187 1.00 41.38 87 GLY A CA 1
ATOM 703 C C . GLY A 1 87 ? 56.457 -10.674 -14.320 1.00 41.38 87 GLY A C 1
ATOM 704 O O . GLY A 1 87 ? 55.979 -10.441 -15.413 1.00 41.38 87 GLY A O 1
ATOM 705 N N . GLU A 1 88 ? 55.852 -10.126 -13.270 1.00 39.47 88 GLU A N 1
ATOM 706 C CA . GLU A 1 88 ? 56.444 -9.209 -12.297 1.00 39.47 88 GLU A CA 1
ATOM 707 C C . GLU A 1 88 ? 55.555 -9.125 -11.033 1.00 39.47 88 GLU A C 1
ATOM 709 O O . GLU A 1 88 ? 54.348 -9.359 -11.067 1.00 39.47 88 GLU A O 1
ATOM 714 N N . ASN A 1 89 ? 56.192 -8.803 -9.905 1.00 48.28 89 ASN A N 1
ATOM 715 C CA . ASN A 1 89 ? 55.625 -8.632 -8.564 1.00 48.28 89 ASN A CA 1
ATOM 716 C C . ASN A 1 89 ? 54.312 -7.825 -8.514 1.00 48.28 89 ASN A C 1
ATOM 718 O O . ASN A 1 89 ? 54.315 -6.637 -8.833 1.00 48.28 89 ASN A O 1
ATOM 722 N N . LEU A 1 90 ? 53.270 -8.381 -7.888 1.00 40.94 90 LEU A N 1
ATOM 723 C CA . LEU A 1 90 ? 52.336 -7.565 -7.112 1.00 40.94 90 LEU A CA 1
ATOM 724 C C . LEU A 1 90 ? 52.150 -8.184 -5.731 1.00 40.94 90 LEU A C 1
ATOM 726 O O . LEU A 1 90 ? 51.648 -9.294 -5.566 1.00 40.94 90 LEU A O 1
ATOM 730 N N . ALA A 1 91 ? 52.655 -7.449 -4.748 1.00 39.12 91 ALA A N 1
ATOM 731 C CA . ALA A 1 91 ? 52.695 -7.823 -3.355 1.00 39.12 91 ALA A CA 1
ATOM 732 C C . ALA A 1 91 ? 51.308 -8.216 -2.831 1.00 39.12 91 ALA A C 1
ATOM 734 O O . ALA A 1 91 ? 50.343 -7.458 -2.899 1.00 39.12 91 ALA A O 1
ATOM 735 N N . ARG A 1 92 ? 51.274 -9.405 -2.235 1.00 47.88 92 ARG A N 1
ATOM 736 C CA . ARG A 1 92 ? 50.308 -9.858 -1.240 1.00 47.88 92 ARG A CA 1
ATOM 737 C C . ARG A 1 92 ? 50.164 -8.790 -0.150 1.00 47.88 92 ARG A C 1
ATOM 739 O O . ARG A 1 92 ? 50.984 -8.738 0.762 1.00 47.88 92 ARG A O 1
ATOM 746 N N . TYR A 1 93 ? 49.139 -7.947 -0.241 1.00 41.25 93 TYR A N 1
ATOM 747 C CA . TYR A 1 93 ? 48.695 -7.139 0.891 1.00 41.25 93 TYR A CA 1
ATOM 748 C C . TYR A 1 93 ? 47.703 -7.982 1.695 1.00 41.25 93 TYR A C 1
ATOM 750 O O . TYR A 1 93 ? 46.524 -8.075 1.367 1.00 41.25 93 TYR A O 1
ATOM 758 N N . SER A 1 94 ? 48.242 -8.677 2.697 1.00 48.75 94 SER A N 1
ATOM 759 C CA . SER A 1 94 ? 47.476 -9.241 3.808 1.00 48.75 94 SER A CA 1
ATOM 760 C C . SER A 1 94 ? 46.907 -8.068 4.603 1.00 48.7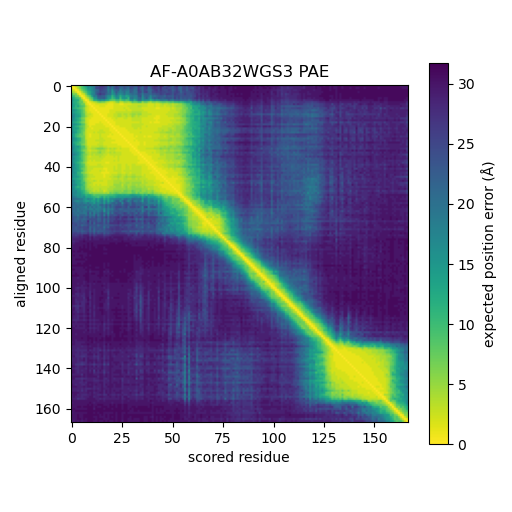5 94 SER A C 1
ATOM 762 O O . SER A 1 94 ? 47.679 -7.215 5.042 1.00 48.75 94 SER A O 1
ATOM 764 N N . PHE A 1 95 ? 45.587 -7.988 4.749 1.00 31.69 95 PHE A N 1
ATOM 765 C CA . PHE A 1 95 ? 44.983 -7.211 5.827 1.00 31.69 95 PHE A CA 1
ATOM 766 C C . PHE A 1 95 ? 44.355 -8.228 6.770 1.00 31.69 95 PHE A C 1
ATOM 768 O O . PHE A 1 95 ? 43.254 -8.722 6.533 1.00 31.69 95 PHE A O 1
ATOM 775 N N . ASP A 1 96 ? 45.172 -8.637 7.734 1.00 38.78 96 ASP A N 1
ATOM 776 C CA . ASP A 1 96 ? 44.812 -9.531 8.820 1.00 38.78 96 ASP A CA 1
ATOM 777 C C . ASP A 1 96 ? 43.704 -8.918 9.693 1.00 38.78 96 ASP A C 1
ATOM 779 O O . ASP A 1 96 ? 43.676 -7.711 9.925 1.00 38.78 96 ASP A O 1
ATOM 783 N N . ASP A 1 97 ? 42.799 -9.800 10.120 1.00 50.12 97 ASP A N 1
ATOM 784 C CA . ASP A 1 97 ? 41.876 -9.751 11.258 1.00 50.12 97 ASP A CA 1
ATOM 785 C C . ASP A 1 97 ? 41.718 -8.415 12.007 1.00 50.12 97 ASP A C 1
ATOM 787 O O . ASP A 1 97 ? 42.481 -8.094 12.917 1.00 50.12 97 ASP A O 1
ATOM 791 N N . GLU A 1 98 ? 40.615 -7.713 11.731 1.00 47.31 98 GLU A N 1
ATOM 792 C CA . GLU A 1 98 ? 40.012 -6.792 12.698 1.00 47.31 98 GLU A CA 1
ATOM 793 C C . GLU A 1 98 ? 38.783 -7.473 13.319 1.00 47.31 98 GLU A C 1
ATOM 795 O O . GLU A 1 98 ? 37.776 -7.751 12.660 1.00 47.31 98 GLU A O 1
ATOM 800 N N . ASP A 1 99 ? 38.917 -7.792 14.604 1.00 46.75 99 ASP A N 1
ATOM 801 C CA . ASP A 1 99 ? 37.907 -8.369 15.485 1.00 46.75 99 ASP A CA 1
ATOM 802 C C . ASP A 1 99 ? 36.721 -7.400 15.649 1.00 46.75 99 ASP A C 1
ATOM 804 O O . ASP A 1 99 ? 36.819 -6.368 16.310 1.00 46.75 99 ASP A O 1
ATOM 808 N N . PHE A 1 100 ? 35.572 -7.730 15.051 1.00 37.41 100 PHE A N 1
ATOM 809 C CA . PHE A 1 100 ? 34.320 -6.973 15.205 1.00 37.41 100 PHE A CA 1
ATOM 810 C C . PHE A 1 100 ? 33.493 -7.406 16.422 1.00 37.41 100 PHE A C 1
ATOM 812 O O . PHE A 1 100 ? 32.274 -7.202 16.464 1.00 37.41 100 PHE A O 1
ATOM 819 N N . SER A 1 101 ? 34.110 -7.991 17.447 1.00 46.59 101 SER A N 1
ATOM 820 C CA . SER A 1 101 ? 33.438 -8.104 18.729 1.00 46.59 101 SER A CA 1
ATOM 821 C C . SER A 1 101 ? 33.492 -6.751 19.445 1.00 46.59 101 SER A C 1
ATOM 823 O O . SER A 1 101 ? 34.525 -6.302 19.926 1.00 46.59 101 SER A O 1
ATOM 825 N N . ASN A 1 102 ? 32.316 -6.116 19.531 1.00 50.03 102 ASN A N 1
ATOM 826 C CA . ASN A 1 102 ? 31.981 -4.989 20.410 1.00 50.03 102 ASN A CA 1
ATOM 827 C C . ASN A 1 102 ? 31.938 -3.580 19.779 1.00 50.03 102 ASN A C 1
ATOM 829 O O . ASN A 1 102 ? 32.673 -2.680 20.176 1.00 50.03 102 ASN A O 1
ATOM 833 N N . ILE A 1 103 ? 30.945 -3.334 18.915 1.00 39.16 103 ILE A N 1
ATOM 834 C CA . ILE A 1 103 ? 30.305 -2.009 18.844 1.00 39.16 103 ILE A CA 1
ATOM 835 C C . ILE A 1 103 ? 28.783 -2.194 18.868 1.00 39.16 103 ILE A C 1
ATOM 837 O O . ILE A 1 103 ? 28.139 -2.424 17.848 1.00 39.16 103 ILE A O 1
ATOM 841 N N . GLN A 1 104 ? 28.199 -2.083 20.060 1.00 50.81 104 GLN A N 1
ATOM 842 C CA . GLN A 1 104 ? 26.778 -1.790 20.236 1.00 50.81 104 GLN A CA 1
ATOM 843 C C . GLN A 1 104 ? 26.609 -0.267 20.349 1.00 50.81 104 GLN A C 1
ATOM 845 O O . GLN A 1 104 ? 27.217 0.344 21.228 1.00 50.81 104 GLN A O 1
ATOM 850 N N . PRO A 1 105 ? 25.785 0.361 19.496 1.00 36.59 105 PRO A N 1
ATOM 851 C CA . PRO A 1 105 ? 24.989 1.509 19.945 1.00 36.59 105 PRO A CA 1
ATOM 852 C C . PRO A 1 105 ? 23.582 1.453 19.315 1.00 36.59 105 PRO A C 1
ATOM 854 O O . PRO A 1 105 ? 23.410 1.410 18.104 1.00 36.59 105 PRO A O 1
ATOM 857 N N . GLN A 1 106 ? 22.531 1.256 20.108 1.00 37.09 106 GLN A N 1
ATOM 858 C CA . GLN A 1 106 ? 21.758 2.348 20.714 1.00 37.09 106 GLN A CA 1
ATOM 859 C C . GLN A 1 106 ? 21.152 3.306 19.674 1.00 37.09 106 GLN A C 1
ATOM 861 O O . GLN A 1 106 ? 21.833 4.073 19.003 1.00 37.09 106 GLN A O 1
ATOM 866 N N . THR A 1 107 ? 19.823 3.252 19.619 1.00 39.41 107 THR A N 1
ATOM 867 C CA . THR A 1 107 ? 18.894 4.227 19.049 1.00 39.41 107 THR A CA 1
ATOM 868 C C . THR A 1 107 ? 19.358 5.678 19.169 1.00 39.41 107 THR A C 1
ATOM 870 O O . THR A 1 107 ? 19.491 6.205 20.269 1.00 39.41 107 THR A O 1
ATOM 873 N N . SER A 1 108 ? 19.484 6.361 18.038 1.00 44.84 108 SER A N 1
ATOM 874 C CA . SER A 1 108 ? 18.984 7.724 17.812 1.00 44.84 108 SER A CA 1
ATOM 875 C C . SER A 1 108 ? 19.156 8.056 16.328 1.00 44.84 108 SER A C 1
ATOM 877 O O . SER A 1 108 ? 20.116 7.632 15.694 1.00 44.84 108 SER A O 1
ATOM 879 N N . ALA A 1 109 ? 18.152 8.723 15.761 1.00 40.81 109 ALA A N 1
ATOM 880 C CA . ALA A 1 109 ? 18.079 9.086 14.349 1.00 40.81 109 ALA A CA 1
ATOM 881 C C . ALA A 1 109 ? 19.340 9.811 13.845 1.00 40.81 109 ALA A C 1
ATOM 883 O O . ALA A 1 109 ? 19.994 10.520 14.611 1.00 40.81 109 ALA A O 1
ATOM 884 N N . PRO A 1 110 ? 19.587 9.752 12.528 1.00 41.91 110 PRO A N 1
ATOM 885 C CA . PRO A 1 110 ? 19.933 10.992 11.852 1.00 41.91 110 PRO A CA 1
ATOM 886 C C . PRO A 1 110 ? 19.193 11.193 10.527 1.00 41.91 110 PRO A C 1
ATOM 888 O O . PRO A 1 110 ? 18.871 10.268 9.778 1.00 41.91 110 PRO A O 1
ATOM 891 N N . GLU A 1 111 ? 18.944 12.470 10.272 1.00 47.25 111 GLU A N 1
ATOM 892 C CA . GLU A 1 111 ? 18.530 13.061 9.011 1.00 47.25 111 GLU A CA 1
ATOM 893 C C . GLU A 1 111 ? 19.363 12.507 7.848 1.00 47.25 111 GLU A C 1
ATOM 895 O O . GLU A 1 111 ? 20.590 12.473 7.893 1.00 47.25 111 GLU A O 1
ATOM 900 N N . SER A 1 112 ? 18.687 12.067 6.789 1.00 36.66 112 SER A N 1
ATOM 901 C CA . SER A 1 112 ? 19.335 11.709 5.531 1.00 36.66 112 SER A CA 1
ATOM 902 C C . SER A 1 112 ? 19.050 12.789 4.497 1.00 36.66 112 SER A C 1
ATOM 904 O O . SER A 1 112 ? 18.125 12.668 3.696 1.00 36.66 112 SER A O 1
ATOM 906 N N . GLU A 1 113 ? 19.887 13.823 4.473 1.00 44.81 113 GLU A N 1
ATOM 907 C CA . GLU A 1 113 ? 20.242 14.443 3.201 1.00 44.81 113 GLU A CA 1
ATOM 908 C C . GLU A 1 113 ? 21.229 13.508 2.498 1.00 44.81 113 GLU A C 1
ATOM 910 O O . GLU A 1 113 ? 22.423 13.488 2.779 1.00 44.81 113 GLU A O 1
ATOM 915 N N . THR A 1 114 ? 20.720 12.692 1.577 1.00 39.34 114 THR A N 1
ATOM 916 C CA . THR A 1 114 ? 21.558 12.061 0.557 1.00 39.34 114 THR A CA 1
ATOM 917 C C . THR A 1 114 ? 21.009 12.450 -0.804 1.00 39.34 114 THR A C 1
ATOM 919 O O . THR A 1 114 ? 19.881 12.137 -1.192 1.00 39.34 114 THR A O 1
ATOM 922 N N . THR A 1 115 ? 21.816 13.211 -1.532 1.00 43.81 115 THR A N 1
ATOM 923 C CA . THR A 1 115 ? 21.593 13.602 -2.919 1.00 43.81 115 THR A CA 1
ATOM 924 C C . THR A 1 115 ? 21.675 12.359 -3.804 1.00 43.81 115 THR A C 1
ATOM 926 O O . THR A 1 115 ? 22.700 12.024 -4.390 1.00 43.81 115 THR A O 1
ATOM 929 N N . SER A 1 116 ? 20.564 11.628 -3.900 1.00 45.72 116 SER A N 1
ATOM 930 C CA . SER A 1 116 ? 20.434 10.504 -4.822 1.00 45.72 116 SER A CA 1
ATOM 931 C C . SER A 1 116 ? 20.353 11.034 -6.254 1.00 45.72 116 SER A C 1
ATOM 933 O O . SER A 1 116 ? 19.322 11.549 -6.700 1.00 45.72 116 SER A O 1
ATOM 935 N N . VAL A 1 117 ? 21.460 10.913 -6.985 1.00 52.38 117 VAL A N 1
ATOM 936 C CA . VAL A 1 117 ? 21.530 11.185 -8.422 1.00 52.38 117 VAL A CA 1
ATOM 937 C C . VAL A 1 117 ? 20.709 10.113 -9.144 1.00 52.38 117 VAL A C 1
ATOM 939 O O . VAL A 1 117 ? 21.191 9.039 -9.502 1.00 52.38 117 VAL A O 1
ATOM 942 N N . ARG A 1 118 ? 19.412 10.377 -9.316 1.00 55.16 118 ARG A N 1
ATOM 943 C CA . ARG A 1 118 ? 18.491 9.485 -10.024 1.00 55.16 118 ARG A CA 1
ATOM 944 C C . ARG A 1 118 ? 18.875 9.431 -11.504 1.00 55.16 118 ARG A C 1
ATOM 946 O O . ARG A 1 118 ? 18.578 10.356 -12.259 1.00 55.16 118 ARG A O 1
ATOM 953 N N . LYS A 1 119 ? 19.468 8.319 -11.955 1.00 56.56 119 LYS A N 1
ATOM 954 C CA . LYS A 1 119 ? 19.512 7.977 -13.386 1.00 56.56 119 LYS A CA 1
ATOM 955 C C . LYS A 1 119 ? 18.077 7.744 -13.860 1.00 56.56 119 LYS A C 1
ATOM 957 O O . LYS A 1 119 ? 17.476 6.702 -13.611 1.00 56.56 119 LYS A O 1
ATOM 962 N N . LYS A 1 120 ? 17.504 8.751 -14.519 1.00 55.06 120 LYS A N 1
ATOM 963 C CA . LYS A 1 120 ? 16.180 8.691 -15.145 1.00 55.06 120 LYS A CA 1
ATOM 964 C C . LYS A 1 120 ? 16.218 7.665 -16.283 1.00 55.06 120 LYS A C 1
ATOM 966 O O . LYS A 1 120 ? 16.606 7.994 -17.400 1.00 55.06 120 LYS A O 1
ATOM 971 N N . LYS A 1 121 ? 15.812 6.421 -16.001 1.00 58.56 121 LYS A N 1
ATOM 972 C CA . LYS A 1 121 ? 15.513 5.418 -17.031 1.00 58.56 121 LYS A CA 1
ATOM 973 C C . LYS A 1 121 ? 14.323 5.938 -17.837 1.00 58.56 121 LYS A C 1
ATOM 975 O O . LYS A 1 121 ? 13.207 6.015 -17.321 1.00 58.56 121 LYS A O 1
ATOM 980 N N . ARG A 1 122 ? 14.578 6.394 -19.066 1.00 66.38 122 ARG A N 1
ATOM 981 C CA . ARG A 1 122 ? 13.519 6.766 -20.012 1.00 66.38 122 ARG A CA 1
ATOM 982 C C . ARG A 1 122 ? 12.693 5.500 -20.251 1.00 66.38 122 ARG A C 1
ATOM 984 O O . ARG A 1 122 ? 13.255 4.442 -20.512 1.00 66.38 122 ARG A O 1
ATOM 991 N N . LYS A 1 123 ? 11.378 5.590 -20.044 1.00 53.19 123 LYS A N 1
ATOM 992 C CA . LYS A 1 123 ? 10.447 4.547 -20.471 1.00 53.19 123 LYS A CA 1
ATOM 993 C C . LYS A 1 123 ? 10.397 4.638 -21.988 1.00 53.19 123 LYS A C 1
ATOM 995 O O . LYS A 1 123 ? 10.065 5.698 -22.511 1.00 53.19 123 LYS A O 1
ATOM 1000 N N . ASN A 1 124 ? 10.790 3.568 -22.656 1.00 60.19 124 ASN A N 1
ATOM 1001 C CA . ASN A 1 124 ? 10.676 3.476 -24.097 1.00 60.19 124 ASN A CA 1
ATOM 1002 C C . ASN A 1 124 ? 9.180 3.296 -24.379 1.00 60.19 124 ASN A C 1
ATOM 1004 O O . ASN A 1 124 ? 8.580 2.324 -23.914 1.00 60.19 124 ASN A O 1
ATOM 1008 N N . GLU A 1 125 ? 8.573 4.280 -25.049 1.00 61.09 125 GLU A N 1
ATOM 1009 C CA . GLU A 1 125 ? 7.329 4.072 -25.795 1.00 61.09 125 GLU A CA 1
ATOM 1010 C C . GLU A 1 125 ? 7.499 2.832 -26.666 1.00 61.09 125 GLU A C 1
ATOM 1012 O O . GLU A 1 125 ? 8.612 2.560 -27.111 1.00 61.09 125 GLU A O 1
ATOM 1017 N N . THR A 1 126 ? 6.416 2.076 -26.844 1.00 60.50 126 THR A N 1
ATOM 1018 C CA . THR A 1 126 ? 6.325 0.835 -27.624 1.00 60.50 126 THR A CA 1
ATOM 1019 C C . THR A 1 126 ? 7.013 0.972 -28.980 1.00 60.50 126 THR A C 1
ATOM 1021 O O . THR A 1 126 ? 6.389 1.333 -29.972 1.00 60.50 126 THR A O 1
ATOM 1024 N N . SER A 1 127 ? 8.315 0.717 -28.995 1.00 68.88 127 SER A N 1
ATOM 1025 C CA . SER A 1 127 ? 9.134 0.620 -30.185 1.00 68.88 127 SER A CA 1
ATOM 1026 C C . SER A 1 127 ? 9.207 -0.847 -30.549 1.00 68.88 127 SER A C 1
ATOM 1028 O O . SER A 1 127 ? 9.368 -1.686 -29.653 1.00 68.88 127 SER A O 1
ATOM 1030 N N . ASP A 1 128 ? 9.094 -1.132 -31.841 1.00 69.75 128 ASP A N 1
ATOM 1031 C CA . ASP A 1 128 ? 9.203 -2.479 -32.385 1.00 69.75 128 ASP A CA 1
ATOM 1032 C C . ASP A 1 128 ? 10.383 -3.234 -31.754 1.00 69.75 128 ASP A C 1
ATOM 1034 O O . ASP A 1 128 ? 11.431 -2.631 -31.477 1.00 69.75 128 ASP A O 1
ATOM 1038 N N . PRO A 1 129 ? 10.219 -4.538 -31.461 1.00 78.06 129 PRO A N 1
ATOM 1039 C CA . PRO A 1 129 ? 11.283 -5.324 -30.859 1.00 78.06 129 PRO A CA 1
ATOM 1040 C C . PRO A 1 129 ? 12.543 -5.202 -31.718 1.00 78.06 129 PRO A C 1
ATOM 1042 O O . PRO A 1 129 ? 12.480 -5.326 -32.940 1.00 78.06 129 PRO A O 1
ATOM 1045 N N . ILE A 1 130 ? 13.691 -4.960 -31.080 1.00 84.88 130 ILE A N 1
ATOM 1046 C CA . ILE A 1 130 ? 14.978 -4.931 -31.778 1.00 84.88 130 ILE A CA 1
ATOM 1047 C C . ILE A 1 130 ? 15.217 -6.337 -32.336 1.00 84.88 130 ILE A C 1
ATOM 1049 O O . ILE A 1 130 ? 15.502 -7.272 -31.589 1.00 84.88 130 ILE A O 1
ATOM 1053 N N . THR A 1 131 ? 15.051 -6.495 -33.647 1.00 92.81 131 THR A N 1
ATOM 1054 C CA . THR A 1 131 ? 15.289 -7.751 -34.364 1.00 92.81 131 THR A CA 1
ATOM 1055 C C . THR A 1 131 ? 16.706 -7.778 -34.926 1.00 92.81 131 THR A C 1
ATOM 1057 O O . THR A 1 131 ? 17.301 -6.731 -35.192 1.00 92.81 131 THR A O 1
ATOM 1060 N N . SER A 1 132 ? 17.239 -8.975 -35.172 1.00 90.88 132 SER A N 1
ATOM 1061 C CA . SER A 1 132 ? 18.502 -9.152 -35.903 1.00 90.88 132 SER A CA 1
ATOM 1062 C C . SER A 1 132 ? 18.486 -8.434 -37.254 1.00 90.88 132 SER A C 1
ATOM 1064 O O . SER A 1 132 ? 19.464 -7.787 -37.613 1.00 90.88 132 SER A O 1
ATOM 1066 N N . GLU A 1 133 ? 17.349 -8.466 -37.952 1.00 92.94 133 GLU A N 1
ATOM 1067 C CA . GLU A 1 133 ? 17.136 -7.775 -39.228 1.00 92.94 133 GLU A CA 1
ATOM 1068 C C . GLU A 1 133 ? 17.355 -6.263 -39.109 1.00 92.94 133 GLU A C 1
ATOM 1070 O O . GLU A 1 133 ? 18.029 -5.661 -39.948 1.00 92.94 133 GLU A O 1
ATOM 1075 N N . SER A 1 134 ? 16.847 -5.643 -38.037 1.00 93.19 134 SER A N 1
ATOM 1076 C CA . SER A 1 134 ? 17.024 -4.204 -37.806 1.00 93.19 134 SER A CA 1
ATOM 1077 C C . SER A 1 134 ? 18.492 -3.826 -37.577 1.00 93.19 134 SER A C 1
ATOM 1079 O O . SER A 1 134 ? 18.959 -2.812 -38.098 1.00 93.19 134 SER A O 1
ATOM 1081 N N . ILE A 1 135 ? 19.246 -4.676 -36.871 1.00 94.62 135 ILE A N 1
ATOM 1082 C CA . ILE A 1 135 ? 20.676 -4.480 -36.601 1.00 94.62 135 ILE A CA 1
ATOM 1083 C C . ILE A 1 135 ? 21.488 -4.653 -37.888 1.00 94.62 135 ILE A C 1
ATOM 1085 O O . ILE A 1 135 ? 22.330 -3.811 -38.199 1.00 94.62 135 ILE A O 1
ATOM 1089 N N . ILE A 1 136 ? 21.216 -5.715 -38.653 1.00 95.94 136 ILE A N 1
ATOM 1090 C CA . ILE A 1 136 ? 21.887 -6.000 -39.929 1.00 95.94 136 ILE A CA 1
ATOM 1091 C C . ILE A 1 136 ? 21.648 -4.851 -40.912 1.00 95.94 136 ILE A C 1
ATOM 1093 O O . ILE A 1 136 ? 22.596 -4.342 -41.509 1.00 95.94 136 ILE A O 1
ATOM 1097 N N . THR A 1 137 ? 20.405 -4.386 -41.031 1.00 96.69 137 THR A N 1
ATOM 1098 C CA . THR A 1 137 ? 20.047 -3.272 -41.918 1.00 96.69 137 THR A CA 1
ATOM 1099 C C . THR A 1 137 ? 20.813 -2.002 -41.546 1.00 96.69 137 THR A C 1
ATOM 1101 O O . THR A 1 137 ? 21.446 -1.389 -42.405 1.00 96.69 137 THR A O 1
ATOM 1104 N N . ALA A 1 138 ? 20.829 -1.635 -40.261 1.00 95.75 138 ALA A N 1
ATOM 1105 C CA . ALA A 1 138 ? 21.551 -0.455 -39.790 1.00 95.75 138 ALA A CA 1
ATOM 1106 C C . ALA A 1 138 ? 23.067 -0.560 -40.033 1.00 95.75 138 ALA A C 1
ATOM 1108 O O . ALA A 1 138 ? 23.690 0.404 -40.482 1.00 95.75 138 ALA A O 1
ATOM 1109 N N . ALA A 1 139 ? 23.657 -1.733 -39.782 1.00 96.00 139 ALA A N 1
ATOM 1110 C CA . ALA A 1 139 ? 25.075 -1.981 -40.028 1.00 96.00 139 ALA A CA 1
ATOM 1111 C C . ALA A 1 139 ? 25.430 -1.871 -41.519 1.00 96.00 139 ALA A C 1
ATOM 1113 O O . ALA A 1 139 ? 26.476 -1.320 -41.862 1.00 96.00 139 ALA A O 1
ATOM 1114 N N . THR A 1 140 ? 24.545 -2.345 -42.400 1.00 96.94 140 THR A N 1
ATOM 1115 C CA . THR A 1 140 ? 24.740 -2.292 -43.856 1.00 96.94 140 THR A CA 1
ATOM 1116 C C . THR A 1 140 ? 24.761 -0.845 -44.349 1.00 96.94 140 THR A C 1
ATOM 1118 O O . THR A 1 140 ? 25.717 -0.441 -45.006 1.00 96.94 140 THR A O 1
ATOM 1121 N N . ILE A 1 141 ? 23.778 -0.035 -43.938 1.00 97.50 141 ILE A N 1
ATOM 1122 C CA . ILE A 1 141 ? 23.695 1.395 -44.287 1.00 97.50 141 ILE A CA 1
ATOM 1123 C C . ILE A 1 141 ? 24.939 2.149 -43.801 1.00 97.50 141 ILE A C 1
ATOM 1125 O O . ILE A 1 141 ? 25.527 2.949 -44.528 1.00 97.50 141 ILE A O 1
ATOM 1129 N N . LEU A 1 142 ? 25.370 1.887 -42.563 1.00 97.56 142 LEU A N 1
ATOM 1130 C CA . LEU A 1 142 ? 26.560 2.529 -42.012 1.00 97.56 142 LEU A CA 1
ATOM 1131 C C . LEU A 1 142 ? 27.822 2.151 -42.803 1.00 97.56 142 LEU A C 1
ATOM 1133 O O . LEU A 1 142 ? 28.640 3.021 -43.104 1.00 97.56 142 LEU A O 1
ATOM 1137 N N . GLY A 1 143 ? 27.972 0.872 -43.154 1.00 96.69 143 GLY A N 1
ATOM 1138 C CA . GLY A 1 143 ? 29.090 0.382 -43.958 1.00 96.69 143 GLY A CA 1
ATOM 1139 C C . GLY A 1 143 ? 29.144 1.011 -45.353 1.00 96.69 143 GLY A C 1
ATOM 1140 O O . GLY A 1 143 ? 30.228 1.370 -45.815 1.00 96.69 143 GLY A O 1
ATOM 1141 N N . GLU A 1 144 ? 27.992 1.199 -46.002 1.00 96.75 144 GLU A N 1
ATOM 1142 C CA . GLU A 1 144 ? 27.885 1.874 -47.302 1.00 96.75 144 GLU A CA 1
ATOM 1143 C C . GLU A 1 144 ? 28.327 3.339 -47.222 1.00 96.75 144 GLU A C 1
ATOM 1145 O O . GLU A 1 144 ? 29.193 3.751 -47.996 1.00 96.75 144 GLU A O 1
ATOM 1150 N N . ASN A 1 145 ? 27.835 4.086 -46.229 1.00 96.31 145 ASN A N 1
ATOM 1151 C CA . ASN A 1 145 ? 28.202 5.491 -46.028 1.00 96.31 145 ASN A CA 1
ATOM 1152 C C . ASN A 1 145 ? 29.706 5.669 -45.755 1.00 96.31 145 ASN A C 1
ATOM 1154 O O . ASN A 1 145 ? 30.338 6.575 -46.296 1.00 96.31 145 ASN A O 1
ATOM 1158 N N . ILE A 1 146 ? 30.306 4.799 -44.932 1.00 96.12 146 ILE A N 1
ATOM 1159 C CA . ILE A 1 146 ? 31.749 4.844 -44.640 1.00 96.12 146 ILE A CA 1
ATOM 1160 C C . ILE A 1 146 ? 32.566 4.537 -45.900 1.00 96.12 146 ILE A C 1
ATOM 1162 O O . ILE A 1 146 ? 33.571 5.200 -46.165 1.00 96.12 146 ILE A O 1
ATOM 1166 N N . LYS A 1 147 ? 32.141 3.545 -46.692 1.00 93.69 147 LYS A N 1
ATOM 1167 C CA . LYS A 1 147 ? 32.793 3.196 -47.958 1.00 93.69 147 LYS A CA 1
ATOM 1168 C C . LYS A 1 147 ? 32.733 4.360 -48.947 1.00 93.69 147 LYS A C 1
ATOM 1170 O O . LYS A 1 147 ? 33.746 4.664 -49.574 1.00 93.69 147 LYS A O 1
ATOM 1175 N N . GLU A 1 148 ? 31.575 4.999 -49.087 1.00 94.31 148 GLU A N 1
ATOM 1176 C CA . GLU A 1 148 ? 31.390 6.148 -49.975 1.00 94.31 148 GLU A CA 1
ATOM 1177 C C . GLU A 1 148 ? 32.263 7.332 -49.551 1.00 94.31 148 GLU A C 1
ATOM 1179 O O . GLU A 1 148 ? 33.038 7.834 -50.366 1.00 94.31 148 GLU A O 1
ATOM 1184 N N . ALA A 1 149 ? 32.243 7.690 -48.264 1.00 92.62 149 ALA A N 1
ATOM 1185 C CA . ALA A 1 149 ? 33.091 8.747 -47.719 1.00 92.62 149 ALA A CA 1
ATOM 1186 C C . ALA A 1 149 ? 34.589 8.452 -47.917 1.00 92.62 149 ALA A C 1
ATOM 1188 O O . ALA A 1 149 ? 35.365 9.350 -48.236 1.00 92.62 149 ALA A O 1
ATOM 1189 N N . GLY A 1 150 ? 35.009 7.189 -47.783 1.00 92.12 150 GLY A N 1
ATOM 1190 C CA . GLY A 1 150 ? 36.384 6.770 -48.062 1.00 92.12 150 GLY A CA 1
ATOM 1191 C C . GLY A 1 150 ? 36.779 6.952 -49.531 1.00 92.12 150 GLY A C 1
ATOM 1192 O O . GLY A 1 150 ? 37.885 7.411 -49.823 1.00 92.12 150 GLY A O 1
ATOM 1193 N N . ILE A 1 151 ? 35.872 6.645 -50.465 1.00 89.25 151 ILE A N 1
ATOM 1194 C CA . ILE A 1 151 ? 36.086 6.863 -51.902 1.00 89.25 151 ILE A CA 1
ATOM 1195 C C . ILE A 1 151 ? 36.166 8.364 -52.205 1.00 89.25 151 ILE A C 1
ATOM 1197 O O . ILE A 1 151 ? 37.111 8.796 -52.868 1.00 89.25 151 ILE A O 1
ATOM 1201 N N . GLU A 1 152 ? 35.225 9.162 -51.702 1.00 88.69 152 GLU A N 1
ATOM 1202 C CA . GLU A 1 152 ? 35.204 10.618 -51.879 1.00 88.69 152 GLU A CA 1
ATOM 1203 C C . GLU A 1 152 ? 36.482 11.269 -51.333 1.00 88.69 152 GLU A C 1
ATOM 1205 O O . GLU A 1 152 ? 37.153 12.022 -52.044 1.00 88.69 152 GLU A O 1
ATOM 1210 N N . PHE A 1 153 ? 36.883 10.892 -50.118 1.00 87.94 153 PHE A N 1
ATOM 1211 C CA . PHE A 1 153 ? 38.123 11.345 -49.499 1.00 87.94 153 PHE A CA 1
ATOM 1212 C C . PHE A 1 153 ? 39.353 10.956 -50.329 1.00 87.94 153 PHE A C 1
ATOM 1214 O O . PHE A 1 153 ? 40.197 11.808 -50.613 1.00 87.94 153 PHE A O 1
ATOM 1221 N N . SER A 1 154 ? 39.440 9.698 -50.782 1.00 79.25 154 SER A N 1
ATOM 1222 C CA . SER A 1 154 ? 40.559 9.223 -51.611 1.00 79.25 154 SER A CA 1
ATOM 1223 C C . SER A 1 154 ? 40.674 9.985 -52.936 1.00 79.25 154 SER A C 1
ATOM 1225 O O . SER A 1 154 ? 41.779 10.295 -53.384 1.00 79.25 154 SER A O 1
ATOM 1227 N N . LYS A 1 155 ? 39.536 10.357 -53.535 1.00 82.94 155 LYS A N 1
ATOM 1228 C CA . LYS A 1 155 ? 39.471 11.155 -54.762 1.00 82.94 155 LYS A CA 1
ATOM 1229 C C . LYS A 1 155 ? 39.900 12.603 -54.519 1.00 82.94 155 LYS A C 1
ATOM 1231 O O . LYS A 1 155 ? 40.635 13.150 -55.337 1.00 82.94 155 LYS A O 1
ATOM 1236 N N . SER A 1 156 ? 39.464 13.209 -53.413 1.00 77.31 156 SER A N 1
ATOM 1237 C CA . SER A 1 156 ? 39.827 14.583 -53.047 1.00 77.31 156 SER A CA 1
ATOM 1238 C C . SER A 1 156 ? 41.320 14.710 -52.728 1.00 77.31 156 SER A C 1
ATOM 1240 O O . SER A 1 156 ? 41.983 15.596 -53.256 1.00 77.31 156 SER A O 1
ATOM 1242 N N . VAL A 1 157 ? 41.887 13.782 -51.947 1.00 70.19 157 VAL A N 1
ATOM 1243 C CA . VAL A 1 157 ? 43.331 13.745 -51.640 1.00 70.19 157 VAL A CA 1
ATOM 1244 C C . VAL A 1 157 ? 44.173 13.479 -52.890 1.00 70.19 157 VAL A C 1
ATOM 1246 O O . VAL A 1 157 ? 45.222 14.094 -53.070 1.00 70.19 157 VAL A O 1
ATOM 1249 N N . GLY A 1 158 ? 43.707 12.605 -53.789 1.00 59.25 158 GLY A N 1
ATOM 1250 C CA . GLY A 1 158 ? 44.383 12.330 -55.059 1.00 59.25 158 GLY A CA 1
ATOM 1251 C C . GLY A 1 158 ? 44.469 13.537 -56.005 1.00 59.25 158 GLY A C 1
ATOM 1252 O O . GLY A 1 158 ? 45.339 13.559 -56.874 1.00 59.25 158 GLY A O 1
ATOM 1253 N N . ALA A 1 159 ? 43.614 14.552 -55.832 1.00 55.97 159 ALA A N 1
ATOM 1254 C CA . ALA A 1 159 ? 43.657 15.798 -56.600 1.00 55.97 159 ALA A CA 1
ATOM 1255 C C . ALA A 1 159 ? 44.605 16.858 -55.996 1.00 55.97 159 ALA A C 1
ATOM 1257 O O . ALA A 1 159 ? 45.114 17.704 -56.731 1.00 55.97 159 ALA A O 1
ATOM 1258 N N . GLU A 1 160 ? 44.894 16.795 -54.691 1.00 50.41 160 GLU A N 1
ATOM 1259 C CA . GLU A 1 160 ? 45.699 17.796 -53.967 1.00 50.41 160 GLU A CA 1
ATOM 1260 C C . GLU A 1 160 ? 47.221 17.637 -54.199 1.00 50.41 160 GLU A C 1
ATOM 1262 O O . GLU A 1 160 ? 47.979 18.601 -54.103 1.00 50.41 160 GLU A O 1
ATOM 1267 N N . VAL A 1 161 ? 47.699 16.438 -54.565 1.00 53.44 161 VAL A N 1
ATOM 1268 C CA . VAL A 1 161 ? 49.145 16.159 -54.744 1.00 53.44 161 VAL A CA 1
ATOM 1269 C C . VAL A 1 161 ? 49.706 16.693 -56.080 1.00 53.44 161 VAL A C 1
ATOM 1271 O O . VAL A 1 161 ? 50.917 16.699 -56.281 1.00 53.44 161 VAL A O 1
ATOM 1274 N N . ASN A 1 162 ? 48.872 17.210 -56.992 1.00 53.47 162 ASN A N 1
ATOM 1275 C CA . ASN A 1 162 ? 49.299 17.612 -58.343 1.00 53.47 162 ASN A CA 1
ATOM 1276 C C . ASN A 1 162 ? 49.241 19.131 -58.621 1.00 53.47 162 ASN A C 1
ATOM 1278 O O . ASN A 1 162 ? 49.003 19.537 -59.757 1.00 53.47 162 ASN A O 1
ATOM 1282 N N . ILE A 1 163 ? 49.435 19.984 -57.603 1.00 56.62 163 ILE A N 1
ATOM 1283 C CA . ILE A 1 163 ? 49.437 21.458 -57.778 1.00 56.62 163 ILE A CA 1
ATOM 1284 C C . ILE A 1 163 ? 50.812 22.115 -57.517 1.00 56.62 163 ILE A C 1
ATOM 1286 O O . ILE A 1 163 ? 50.982 23.298 -57.784 1.00 56.62 163 ILE A O 1
ATOM 1290 N N . GLN A 1 164 ? 51.861 21.387 -57.113 1.00 51.78 164 GLN A N 1
ATOM 1291 C CA . GLN A 1 164 ? 53.172 22.006 -56.804 1.00 51.78 164 GLN A CA 1
ATOM 1292 C C . GLN A 1 164 ? 54.342 21.598 -57.709 1.00 51.78 164 GLN A C 1
ATOM 1294 O O . GLN A 1 164 ? 55.486 21.534 -57.264 1.00 51.78 164 GLN A O 1
ATOM 1299 N N . GLN A 1 165 ? 54.105 21.365 -59.003 1.00 53.06 165 GLN A N 1
ATOM 1300 C CA . GLN A 1 165 ? 55.217 21.097 -59.920 1.00 53.06 165 GLN A CA 1
ATOM 1301 C C . GLN A 1 165 ? 55.043 21.724 -61.308 1.00 53.06 165 GLN A C 1
ATOM 1303 O O . GLN A 1 165 ? 55.050 21.015 -62.309 1.00 53.06 165 GLN A O 1
ATOM 1308 N N . LYS A 1 166 ? 54.943 23.061 -61.400 1.00 49.97 166 LYS A N 1
ATOM 1309 C CA . LYS A 1 166 ? 55.412 23.776 -62.602 1.00 49.97 166 LYS A CA 1
ATOM 1310 C C . LYS A 1 166 ? 55.629 25.285 -62.398 1.00 49.97 166 LYS A C 1
ATOM 1312 O O . LYS A 1 166 ? 54.655 26.013 -62.261 1.00 49.97 166 LYS A O 1
ATOM 1317 N N . ALA A 1 167 ? 56.906 25.658 -62.554 1.00 42.75 167 ALA A N 1
ATOM 1318 C CA . ALA A 1 167 ? 57.487 26.955 -62.941 1.00 42.75 167 ALA A CA 1
ATOM 1319 C C . ALA A 1 167 ? 57.363 28.141 -61.971 1.00 42.75 167 ALA A C 1
ATOM 1321 O O . ALA A 1 167 ? 56.261 28.712 -61.845 1.00 42.75 167 ALA A O 1
#

Secondary structure (DSSP, 8-state):
-----S-TTEEEETTTTEEEE-HHHHHHHHHH-GGGGGGGG---TTHHHHHHHHHHS---STT---HHHHHHHTTTT-TT---------------------------------------------S-----HHHHHHHHHHHHHHHHHHHHHHHHHHHHHTTSS---

pLDDT: mean 71.31, std 21.39, range [31.69, 97.56]

Mean predicted aligned error: 22.32 Å

Radius of gyration: 33.78 Å; Cα contacts (8 Å, |Δi|>4): 41; chains: 1; bounding box: 74×51×87 Å

Foldseek 3Di:
DDDPPDLPFWDADPVQQAIDGDPVSVVVVCVVVVVCVVRNPDHDNCPVVVCVVVVVPPCPCPPVDDPVNVVVVVVVPPPPDPDDDDDDDDDDPDPDDDDPPDDDDDDDDDDDPDPPPDPPPDDDDDDPPDDPVNVVVVVVVVVVVVVVVVVVVVVVVVVVVPDPDDD

Sequence (167 aa):
MVQETHTSGFGWDDQKNMVVADDPVWESYIQSHKEVAPFRRKSFPFFNELSLIYARDRAIGKDAQTAIDILEEMQDCNDTINVKTEGENLARYSFDDEDFSNIQPQTSAPESETTSVRKKKRKNETSDPITSESIITAATILGENIKEAGIEFSKSVGAEVNIQQKA

Solvent-accessible surface area (backbone atoms only — not comparable to full-atom values): 11460 Å² total; per-residue (Å²): 139,84,82,79,87,84,65,96,58,70,48,74,38,80,90,66,27,28,60,41,58,53,68,70,54,50,54,60,50,29,74,77,38,66,86,52,57,69,47,72,80,40,66,44,87,57,52,70,61,50,48,57,58,57,64,72,69,58,79,80,56,86,84,62,76,47,78,63,58,57,54,53,62,65,57,75,71,65,88,78,74,94,69,91,79,81,88,79,93,75,81,86,78,80,82,76,87,79,81,81,82,84,83,86,77,81,94,73,88,78,88,80,92,68,90,75,82,75,80,78,77,77,79,77,69,96,62,79,78,92,42,72,66,58,53,52,52,54,52,49,55,51,51,50,53,52,51,50,52,49,51,54,49,52,53,55,56,66,60,65,78,75,75,85,84,80,136